Protein AF-A0A1F8F670-F1 (afdb_monomer_lite)

pLDDT: mean 71.39, std 17.08, range [29.7, 89.0]

Structure (mmCIF, N/CA/C/O backbone):
data_AF-A0A1F8F670-F1
#
_entry.id   AF-A0A1F8F670-F1
#
loop_
_atom_site.group_PDB
_atom_site.id
_atom_site.type_symbol
_atom_site.label_atom_id
_atom_site.label_alt_id
_atom_site.label_comp_id
_atom_site.label_asym_id
_atom_site.label_entity_id
_atom_site.label_seq_id
_atom_site.pdbx_PDB_ins_code
_atom_site.Cartn_x
_atom_site.Cartn_y
_atom_site.Cartn_z
_atom_site.occupancy
_atom_site.B_iso_or_equiv
_atom_site.auth_seq_id
_atom_site.auth_comp_id
_atom_site.auth_asym_id
_atom_site.auth_atom_id
_atom_site.pdbx_PDB_model_num
ATOM 1 N N . MET A 1 1 ? -9.278 13.608 30.926 1.00 34.84 1 MET A N 1
ATOM 2 C CA . MET A 1 1 ? -9.362 12.702 29.758 1.00 34.84 1 MET A CA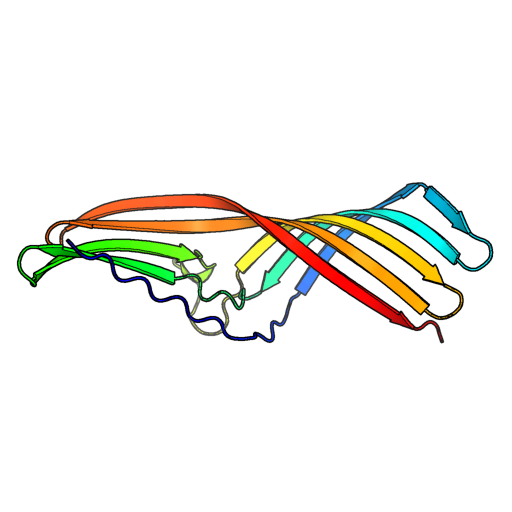 1
ATOM 3 C C . MET A 1 1 ? -8.065 12.795 28.973 1.00 34.84 1 MET A C 1
ATOM 5 O O . MET A 1 1 ? -7.690 13.894 28.583 1.00 34.84 1 MET A O 1
ATOM 9 N N . GLY A 1 2 ? -7.353 11.685 28.794 1.00 38.88 2 GLY A N 1
ATOM 10 C CA . GLY A 1 2 ? -6.103 11.645 28.034 1.00 38.88 2 GLY A CA 1
ATOM 11 C C . GLY A 1 2 ? -6.114 10.461 27.077 1.00 38.88 2 GLY A C 1
ATOM 12 O O . GLY A 1 2 ? -6.327 9.336 27.511 1.00 38.88 2 GLY A O 1
ATOM 13 N N . ALA A 1 3 ? -5.908 10.715 25.785 1.00 36.69 3 ALA A N 1
ATOM 14 C CA . ALA A 1 3 ? -5.745 9.673 24.776 1.00 36.69 3 ALA A CA 1
ATOM 15 C C . ALA A 1 3 ? -4.249 9.501 24.492 1.00 36.69 3 ALA A C 1
ATOM 17 O O . ALA A 1 3 ? -3.582 10.450 24.070 1.00 36.69 3 ALA A O 1
ATOM 18 N N . ARG A 1 4 ? -3.704 8.304 24.725 1.00 38.12 4 ARG A N 1
ATOM 19 C CA . ARG A 1 4 ? -2.298 7.998 24.428 1.00 38.12 4 ARG A CA 1
ATOM 20 C C . ARG A 1 4 ? -2.200 7.356 23.044 1.00 38.12 4 ARG A C 1
ATOM 22 O O . ARG A 1 4 ? -2.892 6.387 22.757 1.00 38.12 4 ARG A O 1
ATOM 29 N N . LYS A 1 5 ? -1.344 7.907 22.177 1.00 39.81 5 LYS A N 1
ATOM 30 C CA . LYS A 1 5 ? -1.092 7.416 20.811 1.00 39.81 5 LYS A CA 1
ATOM 31 C C . LYS A 1 5 ? 0.371 6.989 20.696 1.00 39.81 5 LYS A C 1
ATOM 33 O O . LYS A 1 5 ? 1.252 7.832 20.826 1.00 39.81 5 LYS A O 1
ATOM 38 N N . HIS A 1 6 ? 0.634 5.712 20.432 1.00 40.44 6 HIS A N 1
ATOM 39 C CA . HIS A 1 6 ? 1.967 5.237 20.053 1.00 40.44 6 HIS A CA 1
ATOM 40 C C . HIS A 1 6 ? 2.051 5.125 18.529 1.00 40.44 6 HIS A C 1
ATOM 42 O O . HIS A 1 6 ? 1.293 4.377 17.923 1.00 40.44 6 HIS A O 1
ATOM 48 N N . ASN A 1 7 ? 2.976 5.865 17.918 1.00 32.62 7 ASN A N 1
ATOM 49 C CA . ASN A 1 7 ? 3.362 5.692 16.520 1.00 32.62 7 ASN A CA 1
ATOM 50 C C . ASN A 1 7 ? 4.855 5.341 16.498 1.00 32.62 7 ASN A C 1
ATOM 52 O O . ASN A 1 7 ? 5.689 6.215 16.725 1.00 32.62 7 ASN A O 1
ATOM 56 N N . LEU A 1 8 ? 5.199 4.079 16.244 1.00 32.75 8 LEU A N 1
ATOM 57 C CA . LEU A 1 8 ? 6.574 3.694 15.929 1.00 32.75 8 LEU A CA 1
ATOM 58 C C . LEU A 1 8 ? 6.810 3.936 14.434 1.00 32.75 8 LEU A C 1
ATOM 60 O O . LEU A 1 8 ? 6.186 3.299 13.592 1.00 32.75 8 LEU A O 1
ATOM 64 N N . HIS A 1 9 ? 7.697 4.872 14.102 1.00 29.70 9 HIS A N 1
ATOM 65 C CA . HIS A 1 9 ? 8.281 4.968 12.766 1.00 29.70 9 HIS A CA 1
ATOM 66 C C . HIS A 1 9 ? 9.562 4.141 12.748 1.00 29.70 9 HIS A C 1
ATOM 68 O O . HIS A 1 9 ? 10.558 4.519 13.365 1.00 29.70 9 HIS A O 1
ATOM 74 N N . ARG A 1 10 ? 9.533 3.001 12.057 1.00 37.19 10 ARG A N 1
ATOM 75 C CA . ARG A 1 10 ? 10.709 2.181 11.773 1.00 37.19 10 ARG A CA 1
ATOM 76 C C . ARG A 1 10 ? 10.891 2.142 10.256 1.00 37.19 10 ARG A C 1
ATOM 78 O O . ARG A 1 10 ? 9.922 2.049 9.519 1.00 37.19 10 ARG A O 1
ATOM 85 N N . TRP A 1 11 ? 12.127 2.300 9.792 1.00 33.19 11 TRP A N 1
ATOM 86 C CA . TRP A 1 11 ? 12.465 2.113 8.380 1.00 33.19 11 TRP A CA 1
ATOM 87 C C . TRP A 1 11 ? 12.408 0.618 8.047 1.00 33.19 11 TRP A C 1
ATOM 89 O O . TRP A 1 11 ? 13.041 -0.181 8.741 1.00 33.19 11 TRP A O 1
ATOM 99 N N . GLU A 1 12 ? 11.667 0.241 7.007 1.00 42.88 12 GLU A N 1
ATOM 100 C CA . GLU A 1 12 ? 11.342 -1.158 6.706 1.00 42.88 12 GLU A CA 1
ATOM 101 C C . GLU A 1 12 ? 11.920 -1.634 5.368 1.00 42.88 12 GLU A C 1
ATOM 103 O O . GLU A 1 12 ? 11.998 -0.893 4.389 1.00 42.88 12 GLU A O 1
ATOM 108 N N . ARG A 1 13 ? 12.351 -2.902 5.355 1.00 40.47 13 ARG A N 1
ATOM 109 C CA . ARG A 1 13 ? 12.733 -3.681 4.172 1.00 40.47 13 ARG A CA 1
ATOM 110 C C . ARG A 1 13 ? 11.602 -4.666 3.896 1.00 40.47 13 ARG A C 1
ATOM 112 O O . ARG A 1 13 ? 11.368 -5.551 4.710 1.00 40.47 13 ARG A O 1
ATOM 119 N N . GLU A 1 14 ? 10.934 -4.526 2.761 1.00 50.56 14 GLU A N 1
ATOM 120 C CA . GLU A 1 14 ? 9.822 -5.388 2.349 1.00 50.56 14 GLU A CA 1
ATOM 121 C C . GLU A 1 14 ? 10.229 -6.213 1.117 1.00 50.56 14 GLU A C 1
ATOM 123 O O . GLU A 1 14 ? 10.954 -5.723 0.246 1.00 50.56 14 GLU A O 1
ATOM 128 N N . ALA A 1 15 ? 9.753 -7.460 1.032 1.00 52.38 15 ALA A N 1
ATOM 129 C CA . ALA A 1 15 ? 9.826 -8.278 -0.176 1.00 52.38 15 ALA A CA 1
ATOM 130 C C . ALA A 1 15 ? 8.437 -8.310 -0.818 1.00 52.38 15 ALA A C 1
ATOM 132 O O . ALA A 1 15 ? 7.470 -8.749 -0.196 1.00 52.38 15 ALA A O 1
ATOM 133 N N . TYR A 1 16 ? 8.345 -7.833 -2.055 1.00 58.38 16 TYR A N 1
ATOM 134 C CA . TYR A 1 16 ? 7.095 -7.774 -2.795 1.00 58.38 16 TYR A CA 1
ATOM 135 C C . TYR A 1 16 ? 7.160 -8.627 -4.048 1.00 58.38 16 TYR A C 1
ATOM 137 O O . TYR A 1 16 ? 8.124 -8.563 -4.813 1.00 58.38 16 TYR A O 1
ATOM 145 N N . ILE A 1 17 ? 6.079 -9.359 -4.295 1.00 59.31 17 ILE A N 1
ATOM 146 C CA . ILE A 1 17 ? 5.816 -9.954 -5.600 1.00 59.31 17 ILE A CA 1
ATOM 147 C C . ILE A 1 17 ? 4.793 -9.064 -6.299 1.00 59.31 17 ILE A C 1
ATOM 149 O O . ILE A 1 17 ? 3.731 -8.762 -5.747 1.00 59.31 17 ILE A O 1
ATOM 153 N N . HIS A 1 18 ? 5.133 -8.629 -7.509 1.00 62.97 18 HIS A N 1
ATOM 154 C CA . HIS A 1 18 ? 4.295 -7.766 -8.328 1.00 62.97 18 HIS A CA 1
ATOM 155 C C . HIS A 1 18 ? 3.922 -8.488 -9.619 1.00 62.97 18 HIS A C 1
ATOM 157 O O . HIS A 1 18 ? 4.798 -8.928 -10.361 1.00 62.97 18 HIS A O 1
ATOM 163 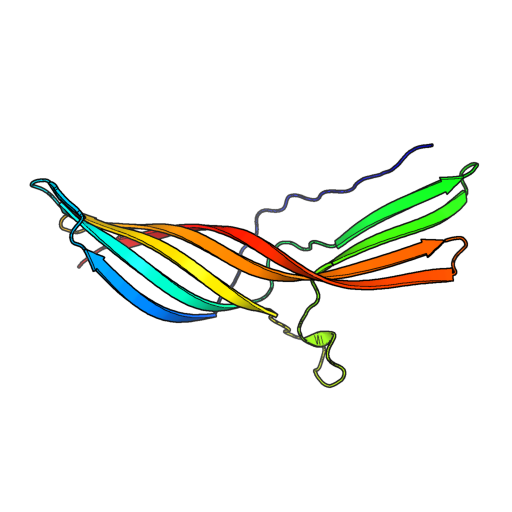N N . ALA A 1 19 ? 2.628 -8.553 -9.911 1.00 63.56 19 ALA A N 1
ATOM 164 C CA . ALA A 1 19 ? 2.115 -8.923 -11.223 1.00 63.56 19 ALA A CA 1
ATOM 165 C C . ALA A 1 19 ? 1.173 -7.815 -11.691 1.00 63.56 19 ALA A C 1
ATOM 167 O O . ALA A 1 19 ? 0.310 -7.378 -10.926 1.00 63.56 19 ALA A O 1
ATOM 168 N N . GLY A 1 20 ? 1.348 -7.333 -12.918 1.00 70.44 20 GLY A N 1
ATOM 169 C CA . GLY A 1 20 ? 0.563 -6.213 -13.416 1.00 70.44 20 GLY A CA 1
ATOM 170 C C . GLY A 1 20 ? 0.530 -6.124 -14.929 1.00 70.44 20 GLY A C 1
ATOM 171 O O . GLY A 1 20 ? 1.416 -6.626 -15.621 1.00 70.44 20 GLY A O 1
ATOM 172 N N . LEU A 1 21 ? -0.523 -5.479 -15.417 1.00 77.75 21 LEU A N 1
ATOM 173 C CA . LEU A 1 21 ? -0.684 -5.091 -16.808 1.00 77.75 21 LEU A CA 1
ATOM 174 C C . LEU A 1 21 ? -0.400 -3.601 -16.913 1.00 77.75 21 LEU A C 1
ATOM 176 O O . LEU A 1 21 ? -0.882 -2.817 -16.093 1.00 77.75 21 LEU A O 1
ATOM 180 N N . PHE A 1 22 ? 0.361 -3.226 -17.933 1.00 77.31 22 PHE A N 1
ATOM 181 C CA . PHE A 1 22 ? 0.756 -1.848 -18.172 1.00 77.31 22 PHE A CA 1
ATOM 182 C C . PHE A 1 22 ? 0.386 -1.457 -19.593 1.00 77.31 22 PHE A C 1
ATOM 184 O O . PHE A 1 22 ? 0.499 -2.262 -20.519 1.00 77.31 22 PHE A O 1
ATOM 191 N N . ARG A 1 23 ? -0.057 -0.215 -19.756 1.00 74.69 23 ARG A N 1
ATOM 192 C CA . ARG A 1 23 ? -0.269 0.406 -21.054 1.00 74.69 23 ARG A CA 1
ATOM 193 C C . ARG A 1 23 ? 0.473 1.729 -21.081 1.00 74.69 23 ARG A C 1
ATOM 195 O O . ARG A 1 23 ? 0.261 2.569 -20.207 1.00 74.69 23 ARG A O 1
ATOM 202 N N . ASP A 1 24 ? 1.309 1.892 -22.093 1.00 74.75 24 ASP A N 1
ATOM 203 C CA . ASP A 1 24 ? 1.938 3.170 -22.393 1.00 74.75 24 ASP A CA 1
ATOM 204 C C . ASP A 1 24 ? 0.912 4.022 -23.162 1.00 74.75 24 ASP A C 1
ATOM 206 O O . ASP A 1 24 ? 0.239 3.529 -24.077 1.00 74.75 24 ASP A O 1
ATOM 210 N N . VAL A 1 25 ? 0.680 5.249 -22.697 1.00 62.12 25 VAL A N 1
ATOM 211 C CA . VAL A 1 25 ? -0.459 6.073 -23.132 1.00 62.12 25 VAL A CA 1
ATOM 212 C C . VAL A 1 25 ? -0.055 7.167 -24.113 1.00 62.12 25 VAL A C 1
ATOM 214 O O . VAL A 1 25 ? -0.889 7.506 -24.937 1.00 62.12 25 VAL A O 1
ATOM 217 N N . GLU A 1 26 ? 1.186 7.658 -24.109 1.00 62.88 26 GLU A N 1
ATOM 218 C CA . GLU A 1 26 ? 1.710 8.583 -25.131 1.00 62.88 26 GLU A CA 1
ATOM 219 C C . GLU A 1 26 ? 3.189 8.923 -24.858 1.00 62.88 26 GLU A C 1
ATOM 221 O O . GLU A 1 26 ? 3.616 8.942 -23.696 1.00 62.88 26 GLU A O 1
ATOM 226 N N . ASP A 1 27 ? 3.935 9.255 -25.920 1.00 58.50 27 ASP A N 1
ATOM 227 C CA . ASP A 1 27 ? 5.256 9.897 -25.855 1.00 58.50 27 ASP A CA 1
ATOM 228 C C . ASP A 1 27 ? 5.048 11.386 -25.533 1.00 58.50 27 ASP A C 1
ATOM 230 O O . ASP A 1 27 ? 4.918 12.222 -26.428 1.00 58.50 27 ASP A O 1
ATOM 234 N N . LEU A 1 28 ? 4.951 11.727 -24.246 1.00 60.56 28 LEU A N 1
ATOM 235 C CA . LEU A 1 28 ? 4.550 13.067 -23.801 1.00 60.56 28 LEU A CA 1
ATOM 236 C C . LEU A 1 28 ? 5.497 14.158 -24.317 1.00 60.56 28 LEU A C 1
ATOM 238 O O . LEU A 1 28 ? 5.045 15.138 -24.903 1.00 60.56 28 LEU A O 1
ATOM 242 N N . PHE A 1 29 ? 6.808 14.003 -24.097 1.00 64.44 29 PHE A N 1
ATOM 243 C CA . PHE A 1 29 ? 7.814 14.963 -24.560 1.00 64.44 29 PHE A CA 1
ATOM 244 C C . PHE A 1 29 ? 9.167 14.284 -24.799 1.00 64.44 29 PHE A C 1
ATOM 246 O O . PHE A 1 29 ? 9.732 13.641 -23.912 1.00 64.44 29 PHE A O 1
ATOM 253 N N . THR A 1 30 ? 9.740 14.499 -25.982 1.00 58.16 30 THR A N 1
ATOM 254 C CA . THR A 1 30 ? 11.139 14.185 -26.296 1.00 58.16 30 THR A CA 1
ATOM 255 C C . THR A 1 30 ? 11.986 15.440 -26.097 1.00 58.16 30 THR A C 1
ATOM 257 O O . THR A 1 30 ? 11.843 16.433 -26.806 1.00 58.16 30 THR A O 1
ATOM 260 N N . THR A 1 31 ? 12.894 15.417 -25.122 1.00 53.47 31 THR A N 1
ATOM 261 C CA . THR A 1 31 ? 13.958 16.430 -25.002 1.00 53.47 31 THR A CA 1
ATOM 262 C C . THR A 1 31 ? 15.237 15.805 -25.544 1.00 53.47 31 THR A C 1
ATOM 264 O O . THR A 1 31 ? 15.431 14.609 -25.385 1.00 53.47 31 THR A O 1
ATOM 267 N N . GLY A 1 32 ? 16.117 16.554 -26.213 1.00 55.28 32 GLY A N 1
ATOM 268 C CA . GLY A 1 32 ? 17.191 15.988 -27.059 1.00 55.28 32 GLY A CA 1
ATOM 269 C C . GLY A 1 32 ? 18.121 14.911 -26.453 1.00 55.28 32 GLY A C 1
ATOM 270 O O . GLY A 1 32 ? 18.866 14.288 -27.200 1.00 55.28 32 GLY A O 1
ATOM 271 N N . ASN A 1 33 ? 18.089 14.655 -25.138 1.00 56.88 33 ASN A N 1
ATOM 272 C CA . ASN A 1 33 ? 18.835 13.581 -24.468 1.00 56.88 33 ASN A CA 1
ATOM 273 C C . ASN A 1 33 ? 17.967 12.500 -23.774 1.00 56.88 33 ASN A C 1
ATOM 275 O O . ASN A 1 33 ? 18.540 11.635 -23.107 1.00 56.88 33 ASN A O 1
ATOM 279 N N . GLY A 1 34 ? 16.636 12.507 -23.920 1.00 65.31 34 GLY A N 1
ATOM 280 C CA . GLY A 1 34 ? 15.767 11.448 -23.397 1.00 65.31 34 GLY A CA 1
ATOM 281 C C . GLY A 1 34 ? 14.279 11.573 -23.749 1.00 65.31 34 GLY A C 1
ATOM 282 O O . GLY A 1 34 ? 13.788 12.658 -24.069 1.00 65.31 34 GLY A O 1
ATOM 283 N N . SER A 1 35 ? 13.566 10.446 -23.689 1.00 79.38 35 SER A N 1
ATOM 284 C CA . SER A 1 35 ? 12.105 10.384 -23.845 1.00 79.38 35 SER A CA 1
ATOM 285 C C . SER A 1 35 ? 11.419 10.221 -22.494 1.00 79.38 35 SER A C 1
ATOM 287 O O . SER A 1 35 ? 12.001 9.651 -21.565 1.00 79.38 35 SER A O 1
ATOM 289 N N . TRP A 1 36 ? 10.199 10.746 -22.398 1.00 81.25 36 TRP A N 1
ATOM 290 C CA . TRP A 1 36 ? 9.300 10.521 -21.276 1.00 81.25 36 TRP A CA 1
ATOM 291 C C . TRP A 1 36 ? 8.002 9.900 -21.770 1.00 81.25 36 TRP A C 1
ATOM 293 O O . TRP A 1 36 ? 7.273 10.536 -22.533 1.00 81.25 36 TRP A O 1
ATOM 303 N N . ASP A 1 37 ? 7.699 8.714 -21.254 1.00 81.06 37 ASP A N 1
ATOM 304 C CA . ASP A 1 37 ? 6.525 7.945 -21.660 1.00 81.06 37 ASP A CA 1
ATOM 305 C C . ASP A 1 37 ? 5.581 7.818 -20.458 1.00 81.06 37 ASP A C 1
ATOM 307 O O . ASP A 1 37 ? 6.012 7.482 -19.348 1.00 81.06 37 ASP A O 1
ATOM 311 N N . LEU A 1 38 ? 4.291 8.109 -20.641 1.00 80.75 38 LEU A N 1
ATOM 312 C CA . LEU A 1 38 ? 3.301 7.907 -19.580 1.00 80.75 38 LEU A CA 1
ATOM 313 C C . LEU A 1 38 ? 2.865 6.449 -19.548 1.00 80.75 38 LEU A C 1
ATOM 315 O O . LEU A 1 38 ? 2.398 5.920 -20.555 1.00 80.75 38 LEU A O 1
ATOM 319 N N . ARG A 1 39 ? 2.906 5.835 -18.369 1.00 83.00 39 ARG A N 1
ATOM 320 C CA . ARG A 1 39 ? 2.449 4.468 -18.155 1.00 83.00 39 ARG A CA 1
ATOM 321 C C . ARG A 1 39 ? 1.341 4.412 -17.119 1.00 83.00 39 ARG A C 1
ATOM 323 O O . ARG A 1 39 ? 1.477 4.887 -15.992 1.00 83.00 39 ARG A O 1
ATOM 330 N N . LEU A 1 40 ? 0.250 3.763 -17.505 1.00 84.31 40 LEU A N 1
ATOM 331 C CA . LEU A 1 40 ? -0.825 3.368 -16.605 1.00 84.31 40 LEU A CA 1
ATOM 332 C C . LEU A 1 40 ? -0.708 1.879 -16.319 1.00 84.31 40 LEU A C 1
ATOM 334 O O . LEU A 1 40 ? -0.476 1.084 -17.229 1.00 84.31 40 LEU A O 1
ATOM 338 N N . GLY A 1 41 ? -0.872 1.500 -15.058 1.00 82.38 41 GLY A N 1
ATOM 339 C CA . GLY A 1 41 ? -0.764 0.118 -14.621 1.00 82.38 41 GLY A CA 1
ATOM 340 C C . GLY A 1 41 ? -1.874 -0.273 -13.665 1.00 82.38 41 GLY A C 1
ATOM 341 O O . GLY A 1 41 ? -2.297 0.519 -12.825 1.00 82.38 41 GLY A O 1
ATOM 342 N N . ALA A 1 42 ? -2.317 -1.518 -13.771 1.00 82.69 42 ALA A N 1
ATOM 343 C CA . ALA A 1 42 ? -3.058 -2.195 -12.720 1.00 82.69 42 ALA A CA 1
ATOM 344 C C . ALA A 1 42 ? -2.227 -3.396 -12.281 1.00 82.69 42 ALA A C 1
ATOM 346 O O . ALA A 1 42 ? -1.793 -4.197 -13.109 1.00 82.69 42 ALA A O 1
ATOM 347 N N . GLN A 1 43 ? -1.979 -3.507 -10.984 1.00 77.88 43 GLN A N 1
ATOM 348 C CA . GLN A 1 43 ? -1.131 -4.541 -10.421 1.00 77.88 43 GLN A CA 1
ATOM 349 C C . GLN A 1 43 ? -1.704 -5.083 -9.119 1.00 77.88 43 GLN A C 1
ATOM 351 O O . GLN A 1 43 ? -2.406 -4.390 -8.386 1.00 77.88 43 GLN A O 1
ATOM 356 N N . ALA A 1 44 ? -1.371 -6.330 -8.821 1.00 74.25 44 ALA A N 1
ATOM 357 C CA . ALA A 1 44 ? -1.570 -6.916 -7.512 1.00 74.25 44 ALA A CA 1
ATOM 358 C C . ALA A 1 44 ? -0.206 -7.035 -6.828 1.00 74.25 44 ALA A C 1
ATOM 360 O O . ALA A 1 44 ? 0.768 -7.498 -7.428 1.00 74.25 44 ALA A O 1
ATOM 361 N N . VAL A 1 45 ? -0.131 -6.569 -5.586 1.00 72.44 45 VAL A N 1
ATOM 362 C CA . VAL A 1 45 ? 1.076 -6.627 -4.764 1.00 72.44 45 VAL A CA 1
ATOM 363 C C . VAL A 1 45 ? 0.829 -7.613 -3.642 1.00 72.44 45 VAL A C 1
ATOM 365 O O . VAL A 1 45 ? -0.078 -7.398 -2.846 1.00 72.44 45 VAL A O 1
ATOM 368 N N . TYR A 1 46 ? 1.619 -8.678 -3.576 1.00 70.06 46 TYR A N 1
ATOM 369 C CA . TYR A 1 46 ? 1.609 -9.589 -2.437 1.00 70.06 46 TYR A CA 1
ATOM 370 C C . TYR A 1 46 ? 2.800 -9.285 -1.534 1.00 70.06 46 TYR A C 1
ATOM 372 O O . TYR A 1 46 ? 3.943 -9.262 -2.000 1.00 70.06 46 TYR A O 1
ATOM 380 N N . GLY A 1 47 ? 2.533 -9.036 -0.256 1.00 66.38 47 GLY A N 1
ATOM 381 C CA . GLY A 1 47 ? 3.569 -8.811 0.746 1.00 66.38 47 GLY A CA 1
ATOM 382 C C . GLY A 1 47 ? 2.990 -8.409 2.095 1.00 66.38 47 GLY A C 1
ATOM 383 O O . GLY A 1 47 ? 1.800 -8.121 2.213 1.00 66.38 47 GLY A O 1
ATOM 384 N N . ILE A 1 48 ? 3.836 -8.395 3.118 1.00 62.81 48 ILE A N 1
ATOM 385 C CA . ILE A 1 48 ? 3.504 -7.804 4.415 1.00 62.81 48 ILE A CA 1
ATOM 386 C C . ILE A 1 48 ? 3.900 -6.331 4.314 1.00 62.81 48 ILE A C 1
ATOM 388 O O . ILE A 1 48 ? 5.082 -6.060 4.094 1.00 62.81 48 ILE A O 1
ATOM 392 N N . PRO A 1 49 ? 2.962 -5.376 4.416 1.00 55.41 49 PRO A N 1
ATOM 393 C CA . PRO A 1 49 ? 3.347 -3.988 4.509 1.00 55.41 49 PRO A CA 1
ATOM 394 C C . PRO A 1 49 ? 4.090 -3.849 5.832 1.00 55.41 49 PRO A C 1
ATOM 396 O O . PRO A 1 49 ? 3.625 -4.267 6.890 1.00 55.41 49 PRO A O 1
ATOM 399 N N . GLY A 1 50 ? 5.270 -3.275 5.752 1.00 50.53 50 GLY A N 1
ATOM 400 C CA . GLY A 1 50 ? 6.126 -2.955 6.865 1.00 50.53 50 GLY A CA 1
ATOM 401 C C . GLY A 1 50 ? 5.374 -2.119 7.888 1.00 50.53 50 GLY A C 1
ATOM 402 O O . GLY A 1 50 ? 5.602 -2.310 9.075 1.00 50.53 50 GLY A O 1
ATOM 403 N N . PHE A 1 51 ? 4.404 -1.300 7.453 1.00 51.91 51 PHE A N 1
ATOM 404 C CA . PHE A 1 51 ? 3.427 -0.694 8.341 1.00 51.91 51 PHE A CA 1
ATOM 405 C C . PHE A 1 51 ? 2.749 -1.786 9.176 1.00 51.91 51 PHE A C 1
ATOM 407 O O . PHE A 1 51 ? 1.702 -2.319 8.807 1.00 51.91 51 PHE A O 1
ATOM 414 N N . GLY A 1 52 ? 3.289 -2.026 10.372 1.00 55.56 52 GLY A N 1
ATOM 415 C CA . GLY A 1 52 ? 2.603 -2.621 11.508 1.00 55.56 52 GLY A CA 1
ATOM 416 C C . GLY A 1 52 ? 1.522 -1.658 11.976 1.00 55.56 52 GLY A C 1
ATOM 417 O O . GLY A 1 52 ? 1.547 -1.185 13.112 1.00 55.56 52 GLY A O 1
ATOM 418 N N . PHE A 1 53 ? 0.617 -1.287 11.066 1.00 61.00 53 PHE A N 1
ATOM 419 C CA . PHE A 1 53 ? -0.496 -0.400 11.312 1.00 61.00 53 PHE A CA 1
ATOM 420 C C . PHE A 1 53 ? -1.454 -1.158 12.213 1.00 61.00 53 PHE A C 1
ATOM 422 O O . PHE A 1 53 ? -2.343 -1.876 11.768 1.00 61.00 53 PHE A O 1
ATOM 429 N N . ASN A 1 54 ? -1.184 -1.035 13.502 1.00 70.00 54 ASN A N 1
ATOM 430 C CA . ASN A 1 54 ? -2.007 -1.479 14.597 1.00 70.00 54 ASN A CA 1
ATOM 431 C C . ASN A 1 54 ? -2.028 -0.316 15.578 1.00 70.00 54 ASN A C 1
ATOM 433 O O . ASN A 1 54 ? -1.095 -0.100 16.355 1.00 70.00 54 ASN A O 1
ATOM 437 N N . ARG A 1 55 ? -3.057 0.513 15.452 1.00 72.75 55 ARG A N 1
ATOM 438 C CA . ARG A 1 55 ? -3.241 1.683 16.291 1.00 72.75 55 ARG A CA 1
ATOM 439 C C . ARG A 1 55 ? -4.347 1.384 17.280 1.00 72.75 55 ARG A C 1
ATOM 441 O O . ARG A 1 55 ? -5.515 1.407 16.913 1.00 72.75 55 ARG A O 1
ATOM 448 N N . THR A 1 56 ? -3.970 1.209 18.537 1.00 81.00 56 THR A N 1
ATOM 449 C CA . THR A 1 56 ? -4.913 1.160 19.654 1.00 81.00 56 THR A CA 1
ATOM 450 C C . THR A 1 56 ? -4.932 2.517 20.346 1.00 81.00 56 THR A C 1
ATOM 452 O O . THR A 1 56 ? -3.890 3.073 20.688 1.00 81.00 56 THR A O 1
ATOM 455 N N . THR A 1 57 ? -6.122 3.083 20.500 1.00 83.00 57 THR A N 1
ATOM 456 C CA . THR A 1 57 ? -6.389 4.273 21.306 1.00 83.00 57 THR A CA 1
ATOM 457 C C . THR A 1 57 ? -7.193 3.824 22.512 1.00 83.00 57 THR A C 1
ATOM 459 O O . THR A 1 57 ? -8.343 3.417 22.375 1.00 83.00 57 THR A O 1
ATOM 462 N N . GLU A 1 58 ? -6.575 3.869 23.680 1.00 85.56 58 GLU A N 1
ATOM 463 C CA . GLU A 1 58 ? -7.199 3.474 24.939 1.00 85.56 58 GLU A CA 1
ATOM 464 C C . GLU A 1 58 ? -8.004 4.637 25.526 1.00 85.56 58 GLU A C 1
ATOM 466 O O . GLU A 1 58 ? -7.572 5.795 25.488 1.00 85.56 58 GLU A O 1
ATOM 471 N N . VAL A 1 59 ? -9.170 4.326 26.081 1.00 83.44 59 VAL A N 1
ATOM 472 C CA . VAL A 1 59 ? -10.047 5.266 26.777 1.00 83.44 59 VAL A CA 1
ATOM 473 C C . VAL A 1 59 ? -9.967 4.958 28.264 1.00 83.44 59 VAL A C 1
ATOM 475 O O . VAL A 1 59 ? -10.228 3.832 28.678 1.00 83.44 59 VAL A O 1
ATOM 478 N N . HIS A 1 60 ? -9.596 5.968 29.049 1.00 83.00 60 HIS A N 1
ATOM 479 C CA . HIS A 1 60 ? -9.473 5.854 30.498 1.00 83.00 60 HIS A CA 1
ATOM 480 C C . HIS A 1 60 ? -10.427 6.818 31.206 1.00 83.00 60 HIS A C 1
ATOM 482 O O . HIS A 1 60 ? -10.527 7.988 30.814 1.00 83.00 60 HIS A O 1
ATOM 488 N N . GLU A 1 61 ? -11.054 6.341 32.275 1.00 85.94 61 GLU A N 1
ATOM 489 C C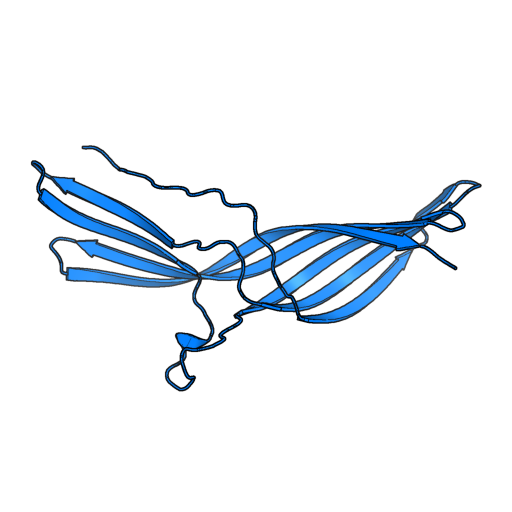A . GLU A 1 61 ? -11.899 7.103 33.199 1.00 85.94 61 GLU A CA 1
ATOM 490 C C . GLU A 1 61 ? -11.394 6.837 34.622 1.00 85.94 61 GLU A C 1
ATOM 492 O O . GLU A 1 61 ? -11.083 5.701 34.958 1.00 85.94 61 GLU A O 1
ATOM 497 N N . ASP A 1 62 ? -11.162 7.891 35.408 1.00 85.31 62 ASP A N 1
ATOM 498 C CA . ASP A 1 62 ? -10.585 7.820 36.765 1.00 85.31 62 ASP A CA 1
ATOM 499 C C . ASP A 1 62 ? -9.294 6.985 36.924 1.00 85.31 62 ASP A C 1
ATOM 501 O O . ASP A 1 62 ? -8.935 6.543 38.011 1.00 85.31 62 ASP A O 1
ATOM 505 N N . GLY A 1 63 ? -8.533 6.831 35.835 1.00 79.25 63 GLY A N 1
ATOM 506 C CA . GLY A 1 63 ? -7.288 6.058 35.806 1.00 79.25 63 GLY A CA 1
ATOM 507 C C . GLY A 1 63 ? -7.473 4.578 35.465 1.00 79.25 63 GLY A C 1
ATOM 508 O O . GLY A 1 63 ? -6.475 3.894 35.241 1.00 79.25 63 GLY A O 1
ATOM 509 N N . GLU A 1 64 ? -8.710 4.102 35.341 1.00 80.50 64 GLU A N 1
ATOM 510 C CA . GLU A 1 64 ? -9.035 2.754 34.881 1.00 80.50 64 GLU A CA 1
ATOM 511 C C . GLU A 1 64 ? -9.264 2.723 33.366 1.00 80.50 64 GLU A C 1
ATOM 513 O O . GLU A 1 64 ? -9.775 3.673 32.766 1.00 80.50 64 GLU A O 1
ATOM 518 N N . LEU A 1 65 ? -8.864 1.620 32.727 1.00 81.62 65 LEU A N 1
ATOM 519 C CA . LEU A 1 65 ? -9.136 1.373 31.314 1.00 81.62 65 LEU A CA 1
ATOM 520 C C . LEU A 1 65 ? -10.612 0.996 31.153 1.00 81.62 65 LEU A C 1
ATOM 522 O O . LEU A 1 65 ? -11.020 -0.111 31.497 1.00 81.62 65 LEU A O 1
ATOM 526 N N . VAL A 1 66 ? -11.400 1.903 30.585 1.00 88.00 66 VAL A N 1
ATOM 527 C CA . VAL A 1 66 ? -12.833 1.687 30.330 1.00 88.00 66 VAL A CA 1
ATOM 528 C C . VAL A 1 66 ? -13.118 1.267 28.895 1.00 88.00 66 VAL A C 1
ATOM 530 O O . VAL A 1 66 ? -14.239 0.903 28.562 1.00 88.00 66 VAL A O 1
ATOM 533 N N . GLY A 1 67 ? -12.130 1.288 28.007 1.00 87.62 67 GLY A N 1
ATOM 534 C CA . GLY A 1 67 ? -12.334 0.821 26.645 1.00 87.62 67 GLY A CA 1
ATOM 535 C C . GLY A 1 67 ? -11.158 1.085 25.731 1.00 87.62 67 GLY A C 1
ATOM 536 O O . GLY A 1 67 ? -10.157 1.692 26.109 1.00 87.62 67 GLY A O 1
ATOM 537 N N . TYR A 1 68 ? -11.292 0.647 24.488 1.00 84.94 68 TYR A N 1
ATOM 538 C CA . TYR A 1 68 ? -10.310 0.927 23.457 1.00 84.94 68 TYR A CA 1
ATOM 539 C C . TYR A 1 68 ? -10.957 1.016 22.080 1.00 84.94 68 TYR A C 1
ATOM 541 O O . TYR A 1 68 ? -12.010 0.444 21.803 1.00 84.94 68 TYR A O 1
ATOM 549 N N . HIS A 1 69 ? -10.278 1.738 21.201 1.00 84.94 69 HIS A N 1
ATOM 550 C CA . HIS A 1 69 ? -10.531 1.756 19.774 1.00 84.94 69 HIS A CA 1
ATOM 551 C C . HIS A 1 69 ? -9.268 1.296 19.059 1.00 84.94 69 HIS A C 1
ATOM 553 O O . HIS A 1 69 ? -8.229 1.954 19.155 1.00 84.94 69 HIS A O 1
ATOM 559 N N . ARG A 1 70 ? -9.338 0.168 18.363 1.00 82.38 70 ARG A N 1
ATOM 560 C CA . ARG A 1 70 ? -8.209 -0.430 17.663 1.00 82.38 70 ARG A CA 1
ATOM 561 C C . ARG A 1 70 ? -8.482 -0.453 16.168 1.00 82.38 70 ARG A C 1
ATOM 563 O O . ARG A 1 70 ? -9.524 -0.912 15.723 1.00 82.38 70 ARG A O 1
ATOM 570 N N . THR A 1 71 ? -7.526 0.037 15.392 1.00 81.44 71 THR A N 1
ATOM 571 C CA . THR A 1 71 ? -7.521 -0.084 13.933 1.00 81.44 71 THR A CA 1
ATOM 572 C C . THR A 1 71 ? -6.300 -0.885 13.525 1.00 81.44 71 THR A C 1
ATOM 574 O O . THR A 1 71 ? -5.178 -0.499 13.862 1.00 81.44 71 THR A O 1
ATOM 577 N N . TYR A 1 72 ? -6.496 -1.981 12.804 1.00 77.81 72 TYR A N 1
ATOM 578 C CA . TYR A 1 72 ? -5.418 -2.859 12.366 1.00 77.81 72 TYR A CA 1
ATOM 579 C C . TYR A 1 72 ? -5.572 -3.230 10.895 1.00 77.81 72 TYR A C 1
ATOM 581 O O . TYR A 1 72 ? -6.669 -3.227 10.348 1.00 77.81 72 TYR A O 1
ATOM 589 N N . LEU A 1 73 ? -4.463 -3.517 10.227 1.00 76.12 73 LEU A N 1
ATOM 590 C CA . LEU A 1 73 ? -4.492 -4.088 8.887 1.00 76.12 73 LEU A CA 1
ATOM 591 C C . LEU A 1 73 ? -4.996 -5.538 8.945 1.00 76.12 73 LEU A C 1
ATOM 593 O O . LEU A 1 73 ? -4.424 -6.346 9.673 1.00 76.12 73 LEU A O 1
ATOM 597 N N . VAL A 1 74 ? -6.001 -5.871 8.132 1.00 74.50 74 VAL A N 1
ATOM 598 C CA . VAL A 1 74 ? -6.468 -7.257 7.971 1.00 74.50 74 VAL A CA 1
ATOM 599 C C . VAL A 1 74 ? -5.491 -7.998 7.069 1.00 74.50 74 VAL A C 1
ATOM 601 O O . VAL A 1 74 ? -5.215 -7.562 5.945 1.00 74.50 74 VAL A O 1
ATOM 604 N N . THR A 1 75 ? -4.965 -9.117 7.554 1.00 68.38 75 THR A N 1
ATOM 605 C CA . THR A 1 75 ? -4.044 -9.969 6.797 1.00 68.38 75 THR A CA 1
ATOM 606 C C . THR A 1 75 ? -4.764 -11.206 6.269 1.00 68.38 75 THR A C 1
ATOM 608 O O . THR A 1 75 ? -5.834 -11.568 6.746 1.00 68.38 75 THR A O 1
ATOM 611 N N . ASN A 1 76 ? -4.200 -11.890 5.271 1.00 57.41 76 ASN A N 1
ATOM 612 C CA . ASN A 1 76 ? -4.844 -13.084 4.708 1.00 57.41 76 ASN A CA 1
ATOM 613 C C . ASN A 1 76 ? -4.983 -14.251 5.723 1.00 57.41 76 ASN A C 1
ATOM 615 O O . ASN A 1 76 ? -5.769 -15.159 5.468 1.00 57.41 76 ASN A O 1
ATOM 619 N N . VAL A 1 77 ? -4.290 -14.217 6.876 1.00 50.91 77 VAL A N 1
ATOM 620 C CA . VAL A 1 77 ? -4.447 -15.192 7.989 1.00 50.91 77 VAL A CA 1
ATOM 621 C C . VAL A 1 77 ? -5.782 -15.050 8.707 1.00 50.91 77 VAL A C 1
ATOM 623 O O . VAL A 1 77 ? -6.258 -16.008 9.307 1.00 50.91 77 VAL A O 1
ATOM 626 N N . ASP A 1 78 ? -6.420 -13.884 8.617 1.00 49.28 78 ASP A N 1
ATOM 627 C CA . ASP A 1 78 ? -7.729 -13.654 9.228 1.00 49.28 78 ASP A CA 1
ATOM 628 C C . ASP A 1 78 ? -8.849 -14.427 8.485 1.00 49.28 78 ASP A C 1
ATOM 630 O O . ASP A 1 78 ? -10.000 -14.445 8.917 1.00 49.28 78 ASP A O 1
ATOM 634 N N . ILE A 1 79 ? -8.515 -15.124 7.383 1.00 39.50 79 ILE A N 1
ATOM 635 C CA . ILE A 1 79 ? -9.348 -16.155 6.752 1.00 39.50 79 ILE A CA 1
ATOM 636 C C . ILE A 1 79 ? -9.117 -17.482 7.500 1.00 39.50 79 ILE A C 1
ATOM 638 O O . ILE A 1 79 ? -8.005 -18.018 7.451 1.00 39.50 79 ILE A O 1
ATOM 642 N N . PRO A 1 80 ? -10.139 -18.068 8.150 1.00 35.09 80 PRO A N 1
ATOM 643 C CA . PRO A 1 80 ? -9.987 -19.281 8.951 1.00 35.09 80 PRO A CA 1
ATOM 644 C C . PRO A 1 80 ? -9.679 -20.510 8.072 1.00 35.09 80 PRO A C 1
ATOM 646 O O . PRO A 1 80 ? -10.583 -21.247 7.698 1.00 35.09 80 PRO A O 1
ATOM 649 N N . ALA A 1 81 ? -8.403 -20.709 7.708 1.00 36.88 81 ALA A N 1
ATOM 650 C CA . ALA A 1 81 ? -7.844 -21.927 7.095 1.00 36.88 81 ALA A CA 1
ATOM 651 C C . ALA A 1 81 ? -6.305 -21.923 6.907 1.00 36.88 81 ALA A C 1
ATOM 653 O O . ALA A 1 81 ? -5.749 -22.975 6.588 1.00 36.88 81 ALA A O 1
ATOM 654 N N . GLN A 1 82 ? -5.592 -20.796 7.046 1.00 37.22 82 GLN A N 1
ATOM 655 C CA . GLN A 1 82 ? -4.171 -20.708 6.657 1.00 37.22 82 GLN A CA 1
ATOM 656 C C . GLN A 1 82 ? -3.229 -20.520 7.860 1.00 37.22 82 GLN A C 1
ATOM 658 O O . GLN A 1 82 ? -3.469 -19.698 8.736 1.00 37.22 82 GLN A O 1
ATOM 663 N N . ARG A 1 83 ? -2.172 -21.347 7.920 1.00 37.09 83 ARG A N 1
ATOM 664 C CA . ARG A 1 83 ? -1.153 -21.387 8.989 1.00 37.09 83 ARG A CA 1
ATOM 665 C C . ARG A 1 83 ? -0.339 -20.083 9.077 1.00 37.09 83 ARG A C 1
ATOM 667 O O . ARG A 1 83 ? -0.201 -19.357 8.101 1.00 37.09 83 ARG A O 1
ATOM 674 N N . ILE A 1 84 ? 0.218 -19.853 10.266 1.00 42.41 84 ILE A N 1
ATOM 675 C CA . ILE A 1 84 ? 0.617 -18.567 10.869 1.00 42.41 84 ILE A CA 1
ATOM 676 C C . ILE A 1 84 ? 1.990 -18.034 10.402 1.00 42.41 84 ILE A C 1
ATOM 678 O O . ILE A 1 84 ? 2.400 -16.949 10.807 1.00 42.41 84 ILE A O 1
ATOM 682 N N . ASP A 1 85 ? 2.701 -18.725 9.511 1.00 44.53 85 ASP A N 1
ATOM 683 C CA . ASP A 1 85 ? 4.159 -18.559 9.514 1.00 44.53 85 ASP A CA 1
ATOM 684 C C . ASP A 1 85 ? 4.703 -17.580 8.448 1.00 44.53 85 ASP A C 1
ATOM 686 O O . ASP A 1 85 ? 5.779 -17.033 8.656 1.00 44.53 85 ASP A O 1
ATOM 690 N N . GLU A 1 86 ? 3.975 -17.257 7.366 1.00 52.19 86 GLU A N 1
ATOM 691 C CA . GLU A 1 86 ? 4.438 -16.318 6.312 1.00 52.19 86 GLU A CA 1
ATOM 692 C C . GLU A 1 86 ? 3.274 -15.692 5.514 1.00 52.19 86 GLU A C 1
ATOM 694 O O . GLU A 1 86 ? 3.080 -15.941 4.321 1.00 52.19 86 GLU A O 1
ATOM 699 N N . ALA A 1 87 ? 2.440 -14.880 6.159 1.00 56.09 87 ALA A N 1
ATOM 700 C CA . ALA A 1 87 ? 1.227 -14.394 5.511 1.00 56.09 87 ALA A CA 1
ATOM 701 C C . ALA A 1 87 ? 1.366 -12.996 4.913 1.00 56.09 87 ALA A C 1
ATOM 703 O O . ALA A 1 87 ? 1.213 -11.982 5.591 1.00 56.09 87 ALA A O 1
ATOM 704 N N . GLY A 1 88 ? 1.610 -12.945 3.607 1.00 57.75 88 GLY A N 1
ATOM 705 C CA . GLY A 1 88 ? 1.470 -11.722 2.830 1.00 57.75 88 GLY A CA 1
ATOM 706 C C . GLY A 1 88 ? 0.001 -11.367 2.618 1.00 57.75 88 GLY A C 1
ATOM 707 O O . GLY A 1 88 ? -0.894 -12.215 2.627 1.00 57.75 88 GLY A O 1
ATOM 708 N N . VAL A 1 89 ? -0.256 -10.087 2.403 1.00 66.31 89 VAL A N 1
ATOM 709 C CA . VAL A 1 89 ? -1.568 -9.562 2.041 1.00 66.31 89 VAL A CA 1
ATOM 710 C C . VAL A 1 89 ? -1.546 -9.225 0.560 1.00 66.31 89 VAL A C 1
ATOM 712 O O . VAL A 1 89 ? -0.549 -8.716 0.044 1.00 66.31 89 VAL A O 1
ATOM 715 N N . LEU A 1 90 ? -2.641 -9.534 -0.133 1.00 74.12 90 LEU A N 1
ATOM 716 C CA . LEU A 1 90 ? -2.790 -9.190 -1.540 1.00 74.12 90 LEU A CA 1
ATOM 717 C C . LEU A 1 90 ? -3.461 -7.825 -1.662 1.00 74.12 90 LEU A C 1
ATOM 719 O O . LEU A 1 90 ? -4.592 -7.633 -1.220 1.00 74.12 90 LEU A O 1
ATOM 723 N N . TYR A 1 91 ? -2.774 -6.899 -2.314 1.00 76.19 91 TYR A N 1
ATOM 724 C CA . TYR A 1 91 ? -3.243 -5.541 -2.516 1.00 76.19 91 TYR A CA 1
ATOM 725 C C . TYR A 1 91 ? -3.495 -5.261 -3.991 1.00 76.19 91 TYR A C 1
ATOM 727 O O . TYR A 1 91 ? -2.532 -5.245 -4.766 1.00 76.19 91 TYR A O 1
ATOM 735 N N . PRO A 1 92 ? -4.741 -4.978 -4.405 1.00 83.75 92 PRO A N 1
ATOM 736 C CA . PRO A 1 92 ? -4.969 -4.368 -5.702 1.00 83.75 92 PRO A CA 1
ATOM 737 C C . PRO A 1 92 ? -4.406 -2.946 -5.688 1.00 83.75 92 PRO A C 1
ATOM 739 O O . PRO A 1 92 ? -4.578 -2.192 -4.725 1.00 83.75 92 PRO A O 1
ATOM 742 N N . MET A 1 93 ? -3.720 -2.572 -6.758 1.00 83.88 93 MET A N 1
ATOM 743 C CA . MET A 1 93 ? -3.074 -1.278 -6.877 1.00 83.88 93 MET A CA 1
ATOM 744 C C . MET A 1 93 ? -3.162 -0.775 -8.311 1.00 83.88 93 MET A C 1
ATOM 746 O O . MET A 1 93 ? -2.873 -1.500 -9.260 1.00 83.88 93 MET A O 1
ATOM 750 N N . VAL A 1 94 ? -3.544 0.484 -8.465 1.00 88.00 94 VAL A N 1
ATOM 751 C CA . VAL A 1 94 ? -3.495 1.194 -9.744 1.00 88.00 94 VAL A CA 1
ATOM 752 C C . VAL A 1 94 ? -2.336 2.172 -9.679 1.00 88.00 94 VAL A C 1
ATOM 754 O O . VAL A 1 94 ? -2.154 2.850 -8.669 1.00 88.00 94 VAL A O 1
ATOM 757 N N . THR A 1 95 ? -1.534 2.231 -10.731 1.00 87.06 95 THR A N 1
ATOM 758 C CA . THR A 1 95 ? -0.327 3.053 -10.791 1.00 87.06 95 THR A CA 1
ATOM 759 C C . THR A 1 95 ? -0.307 3.934 -12.019 1.00 87.06 95 THR A C 1
ATOM 761 O O . THR A 1 95 ? -0.743 3.540 -13.098 1.00 87.06 95 THR A O 1
ATOM 764 N N . PHE A 1 96 ? 0.301 5.093 -11.841 1.00 88.12 96 PHE A N 1
ATOM 765 C CA . PHE A 1 96 ? 0.644 6.060 -12.859 1.00 88.12 96 PHE A CA 1
ATOM 766 C C . PHE A 1 96 ? 2.151 6.277 -12.741 1.00 88.12 96 PHE A C 1
ATOM 768 O O . PHE A 1 96 ? 2.647 6.607 -11.661 1.00 88.12 96 PHE A O 1
ATOM 775 N N . SER A 1 97 ? 2.897 6.062 -13.814 1.00 86.44 97 SER A N 1
ATOM 776 C CA . SER A 1 97 ? 4.337 6.291 -13.826 1.00 86.44 97 SER A CA 1
ATOM 777 C C . SER A 1 97 ? 4.775 7.051 -15.064 1.00 86.44 97 SER A C 1
ATOM 779 O O . SER A 1 97 ? 4.123 7.010 -16.105 1.00 86.44 97 SER A O 1
ATOM 781 N N . LEU A 1 98 ? 5.873 7.790 -14.929 1.00 86.62 98 LEU A N 1
ATOM 782 C CA . LEU A 1 98 ? 6.526 8.476 -16.040 1.00 86.62 98 LEU A CA 1
ATOM 783 C C . LEU A 1 98 ? 7.857 7.787 -16.287 1.00 86.62 98 LEU A C 1
ATOM 785 O O . LEU A 1 98 ? 8.708 7.797 -15.409 1.00 86.62 98 LEU A O 1
ATOM 789 N N . VAL A 1 99 ? 8.048 7.185 -17.452 1.00 85.06 99 VAL A N 1
ATOM 790 C CA . VAL A 1 99 ? 9.273 6.460 -17.791 1.00 85.06 99 VAL A CA 1
ATOM 791 C C . VAL A 1 99 ? 10.225 7.410 -18.503 1.00 85.06 99 VAL A C 1
ATOM 793 O O . VAL A 1 99 ? 10.036 7.724 -19.670 1.00 85.06 99 VAL A O 1
ATOM 796 N N . GLY A 1 100 ? 11.253 7.869 -17.797 1.00 84.56 100 GLY A N 1
ATOM 797 C CA . GLY A 1 100 ? 12.329 8.691 -18.336 1.00 84.56 100 GLY A CA 1
ATOM 798 C C . GLY A 1 100 ? 13.475 7.826 -18.846 1.00 84.56 100 GLY A C 1
ATOM 799 O O . GLY A 1 100 ? 14.170 7.182 -18.057 1.00 84.56 100 GLY A O 1
ATOM 800 N N . ASN A 1 101 ? 13.701 7.821 -20.157 1.00 83.56 101 ASN A N 1
ATOM 801 C CA . ASN A 1 101 ? 14.785 7.090 -20.811 1.00 83.56 101 ASN A CA 1
ATOM 802 C C . ASN A 1 101 ? 15.922 8.050 -21.201 1.00 83.56 101 ASN A C 1
ATOM 804 O O . ASN A 1 101 ? 15.845 8.724 -22.224 1.00 83.56 101 ASN A O 1
ATOM 808 N N . PHE A 1 102 ? 17.019 8.071 -20.443 1.00 84.56 102 PHE A N 1
ATOM 809 C CA . PHE A 1 102 ? 18.163 8.973 -20.632 1.00 84.56 102 PHE A CA 1
ATOM 810 C C . PHE A 1 102 ? 19.435 8.220 -21.024 1.00 84.56 102 PHE A C 1
ATOM 812 O O . PHE A 1 102 ? 20.285 7.924 -20.180 1.00 84.56 102 PHE A O 1
ATOM 819 N N . LYS A 1 103 ? 19.610 7.927 -22.318 1.00 83.88 103 LYS A N 1
ATOM 820 C CA . LYS A 1 103 ? 20.751 7.157 -22.858 1.00 83.88 103 LYS A CA 1
ATOM 821 C C . LYS A 1 103 ? 20.934 5.805 -22.146 1.00 83.88 103 LYS A C 1
ATOM 823 O 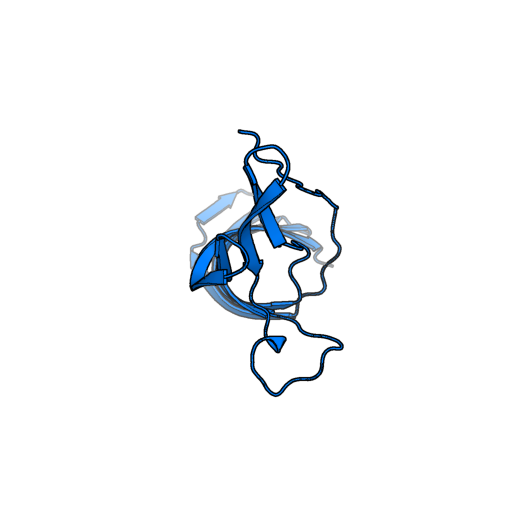O . LYS A 1 103 ? 20.355 4.814 -22.574 1.00 83.88 103 LYS A O 1
ATOM 828 N N . ARG A 1 104 ? 21.728 5.773 -21.068 1.00 86.25 104 ARG A N 1
ATOM 829 C CA . ARG A 1 104 ? 22.021 4.588 -20.244 1.00 86.25 104 ARG A CA 1
ATOM 830 C C . ARG A 1 104 ? 21.219 4.508 -18.947 1.00 86.25 104 ARG A C 1
ATOM 832 O O . ARG A 1 104 ? 21.211 3.458 -18.324 1.00 86.25 104 ARG A O 1
ATOM 839 N N . LEU A 1 105 ? 20.561 5.581 -18.528 1.00 87.62 105 LEU A N 1
ATOM 840 C CA . LEU A 1 105 ? 19.798 5.623 -17.287 1.00 87.62 105 LEU A CA 1
ATOM 841 C C . LEU A 1 105 ? 18.304 5.605 -17.598 1.00 87.62 105 LEU A C 1
ATOM 843 O O . LEU A 1 105 ? 17.833 6.398 -18.407 1.00 87.62 105 LEU A O 1
ATOM 847 N N . ASN A 1 106 ? 17.566 4.749 -16.908 1.00 86.25 106 ASN A N 1
ATOM 848 C CA . ASN A 1 106 ? 16.115 4.784 -16.862 1.00 86.25 106 ASN A CA 1
ATOM 849 C C . ASN A 1 106 ? 15.671 5.219 -15.472 1.00 86.25 106 ASN A C 1
ATOM 851 O O . ASN A 1 106 ? 16.129 4.663 -14.474 1.00 86.25 106 ASN A O 1
ATOM 855 N N . VAL A 1 107 ? 14.766 6.187 -15.410 1.00 89.00 107 VAL A N 1
ATOM 856 C CA . VAL A 1 107 ? 14.161 6.659 -14.165 1.00 89.00 107 VAL A CA 1
ATOM 857 C C . VAL A 1 107 ? 12.656 6.637 -14.336 1.00 89.00 107 VAL A C 1
ATOM 859 O O . VAL A 1 107 ? 12.134 7.211 -15.278 1.00 89.00 107 VAL A O 1
ATOM 862 N N . GLU A 1 108 ? 11.954 5.987 -13.424 1.00 87.06 108 GLU A N 1
ATOM 863 C CA . GLU A 1 108 ? 10.504 5.864 -13.455 1.00 87.06 108 GLU A CA 1
ATOM 864 C C . GLU A 1 108 ? 9.948 6.217 -12.069 1.00 87.06 108 GLU A C 1
ATOM 866 O O . GLU A 1 108 ? 9.877 5.346 -11.195 1.00 87.06 108 GLU A O 1
ATOM 871 N N . PRO A 1 109 ? 9.617 7.497 -11.800 1.00 87.56 109 PRO A N 1
ATOM 872 C CA . PRO A 1 109 ? 8.758 7.849 -10.679 1.00 87.56 109 PRO A CA 1
ATOM 873 C C . PRO A 1 109 ? 7.377 7.218 -10.868 1.00 87.56 109 PRO A C 1
ATOM 875 O O . PRO A 1 109 ? 6.789 7.270 -11.949 1.00 87.56 109 PRO A O 1
ATOM 878 N N . ILE A 1 110 ? 6.864 6.628 -9.796 1.00 86.69 110 ILE A N 1
ATOM 879 C CA . ILE A 1 110 ? 5.594 5.911 -9.755 1.00 86.69 110 ILE A CA 1
ATOM 880 C C . ILE A 1 110 ? 4.758 6.539 -8.650 1.00 86.69 110 ILE A C 1
ATOM 882 O O . ILE A 1 110 ? 5.205 6.649 -7.510 1.00 86.69 110 ILE A O 1
ATOM 886 N N . VAL A 1 111 ? 3.527 6.906 -8.971 1.00 88.94 111 VAL A N 1
ATOM 887 C CA . VAL A 1 111 ? 2.484 7.198 -7.991 1.00 88.94 111 VAL A CA 1
ATOM 888 C C . VAL A 1 111 ? 1.358 6.195 -8.176 1.00 88.94 111 VAL A C 1
ATOM 890 O O . VAL A 1 111 ? 1.134 5.678 -9.266 1.00 88.94 111 VAL A O 1
ATOM 893 N N . GLY A 1 112 ? 0.650 5.863 -7.113 1.00 86.81 112 GLY A N 1
ATOM 894 C CA . GLY A 1 112 ? -0.398 4.863 -7.192 1.00 86.81 112 GLY A CA 1
ATOM 895 C C . GLY A 1 112 ? -1.373 4.938 -6.044 1.00 86.81 112 GLY A C 1
ATOM 896 O O . GLY A 1 112 ? -1.178 5.675 -5.079 1.00 86.81 112 GLY A O 1
ATOM 897 N N . LEU A 1 113 ? -2.433 4.160 -6.179 1.00 87.50 113 LEU A N 1
ATOM 898 C CA . LEU A 1 113 ? -3.485 3.990 -5.197 1.00 87.50 113 LEU A CA 1
ATOM 899 C C . LEU A 1 113 ? -3.614 2.501 -4.917 1.00 87.50 113 LEU A C 1
ATOM 901 O O . LEU A 1 113 ? -3.826 1.710 -5.837 1.00 87.50 113 LEU A O 1
ATOM 905 N N . ARG A 1 114 ? -3.474 2.124 -3.649 1.00 84.06 114 ARG A N 1
ATOM 906 C CA . ARG A 1 114 ? -3.532 0.745 -3.172 1.00 84.06 114 ARG A CA 1
ATOM 907 C C . ARG A 1 114 ? -4.787 0.548 -2.330 1.00 84.06 114 ARG A C 1
ATOM 909 O O . ARG A 1 114 ? -4.997 1.283 -1.370 1.00 84.06 114 ARG A O 1
ATOM 916 N N . GLY A 1 115 ? -5.600 -0.447 -2.667 1.00 84.12 115 GLY A N 1
ATOM 917 C CA . GLY A 1 115 ? -6.711 -0.876 -1.820 1.00 84.12 115 GLY A CA 1
ATOM 918 C C . GLY A 1 115 ? -6.189 -1.739 -0.676 1.00 84.12 115 GLY A C 1
ATOM 919 O O . GLY A 1 115 ? -5.549 -2.758 -0.921 1.00 84.12 115 GLY A O 1
ATOM 920 N N . MET A 1 116 ? -6.442 -1.335 0.565 1.00 81.50 116 MET A N 1
ATOM 921 C CA . MET A 1 116 ? -6.014 -2.035 1.777 1.00 81.50 116 MET A CA 1
ATOM 922 C C . MET A 1 116 ? -7.220 -2.282 2.683 1.00 81.50 116 MET A C 1
ATOM 924 O O . MET A 1 116 ? -8.064 -1.404 2.841 1.00 81.50 116 MET A O 1
ATOM 928 N N . ARG A 1 117 ? -7.308 -3.475 3.276 1.00 81.44 117 ARG A N 1
ATOM 929 C CA . ARG A 1 117 ? -8.365 -3.826 4.233 1.00 81.44 117 ARG A CA 1
ATOM 930 C C . ARG A 1 117 ? -7.911 -3.504 5.649 1.00 81.44 117 ARG A C 1
ATOM 932 O O . ARG A 1 117 ? -6.823 -3.916 6.049 1.00 81.44 117 ARG A O 1
ATOM 939 N N . PHE A 1 118 ? -8.749 -2.806 6.400 1.00 81.94 118 PHE A N 1
ATOM 940 C CA . PHE A 1 118 ? -8.512 -2.494 7.803 1.00 81.94 118 PHE A CA 1
ATOM 941 C C . PHE A 1 118 ? -9.684 -2.969 8.658 1.00 81.94 118 PHE A C 1
ATOM 943 O O . PHE A 1 118 ? -10.843 -2.760 8.306 1.00 81.94 118 PHE A O 1
ATOM 950 N N . GLY A 1 119 ? -9.358 -3.604 9.778 1.00 84.50 119 GLY A N 1
ATOM 951 C CA . GLY A 1 119 ? -10.282 -3.968 10.834 1.00 84.50 119 GLY A CA 1
ATOM 952 C C . GLY A 1 119 ? -10.360 -2.838 11.852 1.00 84.50 119 GLY A C 1
ATOM 953 O O . GLY A 1 119 ? -9.346 -2.228 12.207 1.00 84.50 119 GLY A O 1
ATOM 954 N N . ILE A 1 120 ? -11.573 -2.545 12.295 1.00 84.50 120 ILE A N 1
ATOM 955 C CA . ILE A 1 120 ? -11.898 -1.566 13.321 1.00 84.50 120 ILE A CA 1
ATOM 956 C C . ILE A 1 120 ? -12.600 -2.316 14.447 1.00 84.50 120 ILE A C 1
ATOM 958 O O . ILE A 1 120 ? -13.680 -2.871 14.265 1.00 84.50 120 ILE A O 1
ATOM 962 N N . GLU A 1 121 ? -11.973 -2.303 15.614 1.00 87.00 121 GLU A N 1
ATOM 963 C CA . GLU A 1 121 ? -12.474 -2.879 16.854 1.00 87.00 121 GLU A CA 1
ATOM 964 C C . GLU A 1 121 ? -12.758 -1.749 17.842 1.00 87.00 121 GLU A C 1
ATOM 966 O O . GLU A 1 121 ? -11.921 -0.868 18.072 1.00 87.00 121 GLU A O 1
ATOM 971 N N . LYS A 1 122 ? -13.934 -1.776 18.462 1.00 86.00 122 LYS A N 1
ATOM 972 C CA . LYS A 1 122 ? -14.278 -0.884 19.566 1.00 86.00 122 LYS A CA 1
ATOM 973 C C . LYS A 1 122 ? -14.801 -1.700 20.732 1.00 86.00 122 LYS A C 1
ATOM 975 O O . LYS A 1 122 ? -15.803 -2.402 20.597 1.00 86.00 122 LYS A O 1
ATOM 980 N N . ALA A 1 123 ? -14.161 -1.543 21.882 1.00 87.06 123 ALA A N 1
ATOM 981 C CA . ALA A 1 123 ? -14.626 -2.112 23.134 1.00 87.06 123 ALA A CA 1
ATOM 982 C C . ALA A 1 123 ? -14.918 -1.012 24.156 1.00 87.06 123 ALA A C 1
ATOM 984 O O . ALA A 1 123 ? -14.161 -0.044 24.270 1.00 87.06 123 ALA A O 1
ATOM 985 N N . ILE A 1 124 ? -16.012 -1.171 24.895 1.00 85.88 124 ILE A N 1
ATOM 986 C CA . ILE A 1 124 ? -16.435 -0.299 25.996 1.00 85.88 124 ILE A CA 1
ATOM 987 C C . ILE A 1 124 ? -16.760 -1.210 27.176 1.00 85.88 124 ILE A C 1
ATOM 989 O O . ILE A 1 124 ? -17.428 -2.222 27.002 1.00 85.88 124 ILE A O 1
ATOM 993 N N . ASN A 1 125 ? -16.273 -0.875 28.366 1.00 83.88 125 ASN A N 1
ATOM 994 C CA . ASN A 1 125 ? -16.420 -1.659 29.590 1.00 83.88 125 ASN A CA 1
ATOM 995 C C . ASN A 1 125 ? -16.036 -3.136 29.412 1.00 83.88 125 ASN A C 1
ATOM 997 O O . ASN A 1 125 ? -16.680 -4.017 29.965 1.00 83.88 125 ASN A O 1
ATOM 1001 N N . HIS A 1 126 ? -14.972 -3.399 28.646 1.00 74.00 126 HIS A N 1
ATOM 1002 C CA . HIS A 1 126 ? -14.489 -4.745 28.306 1.00 74.00 126 HIS A CA 1
ATOM 1003 C C . HIS A 1 126 ? -15.423 -5.580 27.408 1.00 74.00 126 HIS A C 1
ATOM 1005 O O . HIS A 1 126 ? -15.097 -6.725 27.101 1.00 74.00 126 HIS A O 1
ATOM 1011 N N . GLU A 1 127 ? -16.521 -5.011 26.909 1.00 80.06 127 GLU A N 1
ATOM 1012 C CA . GLU A 1 127 ? -17.386 -5.643 25.914 1.00 80.06 127 GLU A CA 1
ATOM 1013 C C . GLU A 1 127 ? -17.073 -5.118 24.512 1.00 8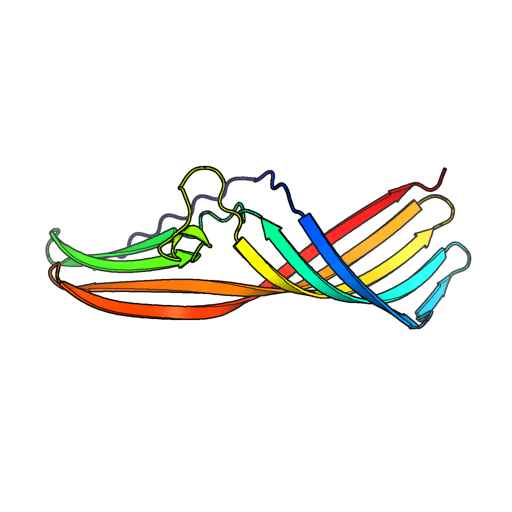0.06 127 GLU A C 1
ATOM 1015 O O . GLU A 1 127 ? -16.883 -3.917 24.307 1.00 80.06 127 GLU A O 1
ATOM 1020 N N . LEU A 1 128 ? -17.014 -6.021 23.530 1.00 81.56 128 LEU A N 1
ATOM 1021 C CA . LEU A 1 128 ? -16.851 -5.659 22.124 1.00 81.56 128 LEU A CA 1
ATOM 1022 C C . LEU A 1 128 ? -18.176 -5.099 21.599 1.00 81.56 128 LEU A C 1
ATOM 1024 O O . LEU A 1 128 ? -19.160 -5.822 21.471 1.00 81.56 128 LEU A O 1
ATOM 1028 N N . VAL A 1 129 ? -18.187 -3.807 21.288 1.00 86.50 129 VAL A N 1
ATOM 1029 C CA . VAL A 1 129 ? -19.384 -3.084 20.833 1.00 86.50 129 VAL A CA 1
ATOM 1030 C C . VAL A 1 129 ? -19.417 -2.978 19.312 1.00 86.50 129 VAL A C 1
ATOM 1032 O O . VAL A 1 129 ? -20.487 -2.928 18.711 1.00 86.50 129 VAL A O 1
ATOM 1035 N N . GLU A 1 130 ? -18.247 -2.943 18.677 1.00 84.56 130 GLU A N 1
ATOM 1036 C CA . GLU A 1 130 ? -18.135 -2.795 17.232 1.00 84.56 130 GLU A CA 1
ATOM 1037 C C . GLU A 1 130 ? -16.959 -3.611 16.703 1.00 84.56 130 GLU A C 1
ATOM 1039 O O . GLU A 1 130 ? -15.834 -3.492 17.193 1.00 84.56 130 GLU A O 1
ATOM 1044 N N . LEU A 1 131 ? -17.239 -4.413 15.679 1.00 84.75 131 LEU A N 1
ATOM 1045 C CA . LEU A 1 131 ? -16.243 -5.050 14.833 1.00 84.75 131 LEU A CA 1
ATOM 1046 C C . LEU A 1 131 ? -16.653 -4.801 13.388 1.00 84.75 131 LEU A C 1
ATOM 1048 O O . LEU A 1 131 ? -17.717 -5.245 12.951 1.00 84.75 131 LEU A O 1
ATOM 1052 N N . LYS A 1 132 ? -15.822 -4.068 12.657 1.00 86.25 132 LYS A N 1
ATOM 1053 C CA . LYS A 1 132 ? -16.077 -3.710 11.267 1.00 86.25 132 LYS A CA 1
ATOM 1054 C C . LYS A 1 132 ? -14.814 -3.878 10.444 1.00 86.25 132 LYS A C 1
ATOM 1056 O O . LYS A 1 132 ? -13.723 -3.565 10.905 1.00 86.25 132 LYS A O 1
ATOM 1061 N N . GLU A 1 133 ? -14.974 -4.311 9.204 1.00 83.88 133 GLU A N 1
ATOM 1062 C CA . GLU A 1 133 ? -13.918 -4.242 8.204 1.00 83.88 133 GLU A CA 1
ATOM 1063 C C . GLU A 1 133 ? -14.272 -3.201 7.148 1.00 83.88 133 GLU A C 1
ATOM 1065 O O . GLU A 1 133 ? -15.391 -3.185 6.636 1.00 83.88 133 GLU A O 1
ATOM 1070 N N . ASP A 1 134 ? -13.307 -2.354 6.804 1.00 84.12 134 ASP A N 1
ATOM 1071 C CA . ASP A 1 134 ? -13.432 -1.351 5.752 1.00 84.12 134 ASP A CA 1
ATOM 1072 C C . ASP A 1 134 ? -12.247 -1.439 4.782 1.00 84.12 134 ASP A C 1
ATOM 1074 O O . ASP A 1 134 ? -11.122 -1.805 5.140 1.00 84.12 134 ASP A O 1
ATOM 1078 N N . ILE A 1 135 ? -12.501 -1.085 3.523 1.00 83.88 135 ILE A N 1
ATOM 1079 C CA . ILE A 1 135 ? -11.463 -0.953 2.500 1.00 83.88 135 ILE A CA 1
ATOM 1080 C C . ILE A 1 135 ? -11.076 0.517 2.403 1.00 83.88 135 ILE A C 1
ATOM 1082 O O . ILE A 1 135 ? -11.907 1.375 2.112 1.00 83.88 135 ILE A O 1
ATOM 1086 N N . TYR A 1 136 ? -9.793 0.795 2.591 1.00 83.31 136 TYR A N 1
ATOM 1087 C CA . TYR A 1 136 ? -9.213 2.119 2.447 1.00 83.31 136 TYR A CA 1
ATOM 1088 C C . TYR A 1 136 ? -8.324 2.178 1.212 1.00 83.31 136 TYR A C 1
ATOM 1090 O O . TYR A 1 136 ? -7.592 1.239 0.895 1.00 83.31 136 TYR A O 1
ATOM 1098 N N . VAL A 1 137 ? -8.368 3.318 0.529 1.00 83.94 137 VAL A N 1
ATOM 1099 C CA . VAL A 1 137 ? -7.465 3.621 -0.580 1.00 83.94 137 VAL A CA 1
ATOM 1100 C C . VAL A 1 137 ? -6.279 4.400 -0.027 1.00 83.94 137 VAL A C 1
ATOM 1102 O O . VAL A 1 137 ? -6.436 5.517 0.463 1.00 83.94 137 VAL A O 1
ATOM 1105 N N . VAL A 1 138 ? -5.092 3.804 -0.096 1.00 81.50 138 VAL A N 1
ATOM 1106 C CA . VAL A 1 138 ? -3.848 4.379 0.420 1.00 81.50 138 VAL A CA 1
ATOM 1107 C C . VAL A 1 138 ? -2.974 4.827 -0.754 1.00 81.50 138 VAL A C 1
ATOM 1109 O O . VAL A 1 138 ? -2.735 4.031 -1.668 1.00 81.50 138 VAL A O 1
ATOM 1112 N N . PRO A 1 139 ? -2.490 6.082 -0.771 1.00 82.19 139 PRO A N 1
ATOM 1113 C CA . PRO A 1 139 ? -1.572 6.531 -1.804 1.00 82.19 139 PRO A CA 1
ATOM 1114 C C . PRO A 1 139 ? -0.215 5.840 -1.653 1.00 82.19 139 PRO A C 1
ATOM 1116 O O . PRO A 1 139 ? 0.295 5.651 -0.551 1.00 82.19 139 PRO A O 1
ATOM 1119 N N . THR A 1 140 ? 0.397 5.497 -2.779 1.00 79.88 140 THR A N 1
ATOM 1120 C CA . THR A 1 140 ? 1.736 4.912 -2.852 1.00 79.88 140 THR A CA 1
ATOM 1121 C C . THR A 1 140 ? 2.614 5.765 -3.745 1.00 79.88 140 THR A C 1
ATOM 1123 O O . THR A 1 140 ? 2.160 6.232 -4.788 1.00 79.88 140 THR A O 1
ATOM 1126 N N . TYR A 1 141 ? 3.878 5.918 -3.377 1.00 83.94 141 TYR A N 1
ATOM 1127 C CA . TYR A 1 141 ? 4.895 6.545 -4.210 1.00 83.94 141 TYR A CA 1
ATOM 1128 C C . TYR A 1 141 ? 6.107 5.621 -4.299 1.00 83.94 141 TYR A C 1
ATOM 1130 O O . TYR A 1 141 ? 6.395 4.857 -3.379 1.00 83.94 141 TYR A O 1
ATOM 1138 N N . GLY A 1 142 ? 6.813 5.674 -5.417 1.00 82.50 142 GLY A N 1
ATOM 1139 C CA . GLY A 1 142 ? 7.988 4.858 -5.662 1.00 82.50 142 GLY A CA 1
ATOM 1140 C C . GLY A 1 142 ? 8.877 5.477 -6.724 1.00 82.50 142 GLY A C 1
ATOM 1141 O O . GLY A 1 142 ? 8.461 6.346 -7.487 1.00 82.50 142 GLY A O 1
ATOM 1142 N N . LEU A 1 143 ? 10.118 5.012 -6.769 1.00 84.25 143 LEU A N 1
ATOM 1143 C CA . LEU A 1 143 ? 11.079 5.381 -7.794 1.00 84.25 143 LEU A CA 1
ATOM 1144 C C . LEU A 1 143 ? 11.772 4.111 -8.264 1.00 84.25 143 LEU A C 1
ATOM 1146 O O . LEU A 1 143 ? 12.425 3.430 -7.475 1.00 84.25 143 LEU A O 1
ATOM 1150 N N . ARG A 1 144 ? 11.636 3.791 -9.547 1.00 82.50 144 ARG A N 1
ATOM 1151 C CA . ARG A 1 144 ? 12.403 2.724 -10.183 1.00 82.50 144 ARG A CA 1
ATOM 1152 C C . ARG A 1 144 ? 13.550 3.354 -10.957 1.00 82.50 144 ARG A C 1
ATOM 1154 O O . ARG A 1 144 ? 13.339 4.237 -11.781 1.00 82.50 144 ARG A O 1
ATOM 1161 N N . VAL A 1 145 ? 14.767 2.902 -10.682 1.00 86.81 145 VAL A N 1
ATOM 1162 C CA . VAL A 1 145 ? 15.969 3.338 -11.396 1.00 86.81 145 VAL A CA 1
ATOM 1163 C C . VAL A 1 145 ? 16.607 2.112 -12.029 1.00 86.81 145 VAL A C 1
ATOM 1165 O O . VAL A 1 145 ? 16.784 1.094 -11.364 1.00 86.81 145 VAL A O 1
ATOM 1168 N N . 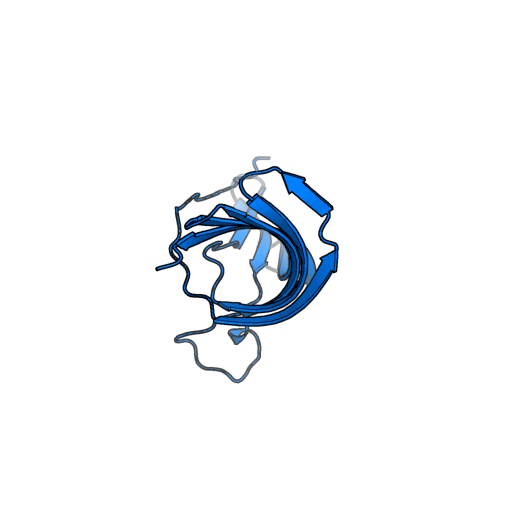GLY A 1 146 ? 16.920 2.194 -13.315 1.00 86.38 146 GLY A N 1
ATOM 1169 C CA . GLY A 1 146 ? 17.553 1.124 -14.075 1.00 86.38 146 GLY A CA 1
ATOM 1170 C C . GLY A 1 146 ? 18.736 1.644 -14.874 1.00 86.38 146 GLY A C 1
ATOM 1171 O O . GLY A 1 146 ? 18.748 2.795 -15.303 1.00 86.38 146 GLY A O 1
ATOM 1172 N N . TRP A 1 147 ? 19.725 0.786 -15.097 1.00 88.62 147 TRP A N 1
ATOM 1173 C CA . TRP A 1 147 ? 20.855 1.077 -15.973 1.00 88.62 147 TRP A CA 1
ATOM 1174 C C . TRP A 1 147 ? 20.802 0.154 -17.194 1.00 88.62 147 TRP A C 1
ATOM 1176 O O . TRP A 1 147 ? 20.637 -1.055 -17.043 1.00 88.62 147 TRP A O 1
ATOM 1186 N N . LYS A 1 148 ? 20.913 0.720 -18.398 1.00 77.50 148 LYS A N 1
ATOM 1187 C CA . LYS A 1 148 ? 21.036 -0.012 -19.663 1.00 77.50 148 LYS A CA 1
ATOM 1188 C C . LYS A 1 148 ? 22.516 -0.318 -19.895 1.00 77.50 148 LYS A C 1
ATOM 1190 O O . LYS A 1 148 ? 23.333 0.608 -19.914 1.00 77.50 148 LYS A O 1
ATOM 1195 N N . PHE A 1 149 ? 22.836 -1.601 -20.036 1.00 71.88 149 PHE A N 1
ATOM 1196 C CA . PHE A 1 149 ? 24.170 -2.090 -20.389 1.00 71.88 149 PHE A CA 1
ATOM 1197 C C . PHE A 1 149 ? 24.294 -2.256 -21.901 1.00 71.88 149 PHE A C 1
ATOM 1199 O O . PHE A 1 149 ? 23.294 -2.687 -22.518 1.00 71.88 149 PHE A O 1
#

Organism: NCBI:txid1802675

Foldseek 3Di:
DDKDKDDDDDDDDKDKDKDKDKDFDDQPDDDPQKTKTKIKMKIKIWIDPPPQQWIKIFDDDPRDGFKIKIKGFDWPPVPPPDDDDGTTHIKIKIKIWIWIDGPFKTKIKIKIWIWTKMWIWIDGNNHTPDTDIDIDIDIDIDMDMGTHD

Radius of gyration: 21.06 Å; chains: 1; bounding box: 44×38×64 Å

Sequence (149 aa):
MGARKHNLHRWEREAYIHAGLFRDVEDLFTTGNGSWDLRLGAQAVYGIPGFGFNRTTEVHEDGELVGYHRTYLVTNVDIPAQRIDEAGVLYPMVTFSLVGNFKRLNVEPIVGLRGMRFGIEKAINHELVELKEDIYVVPTYGLRVGWKF

Secondary structure (DSSP, 8-state):
----------------EEEEEEEEEEEEEEETTEEEEEEEEEEEEEE--S---EEEEEEEETTEEEEEEEEEEPPGGGSTT--SS---EEEEEEEEEEEEEETTEEEEEEEEEEEEEEEEEEEETTEEEEEEEEEEEEEEEEEEEEE--